Protein AF-A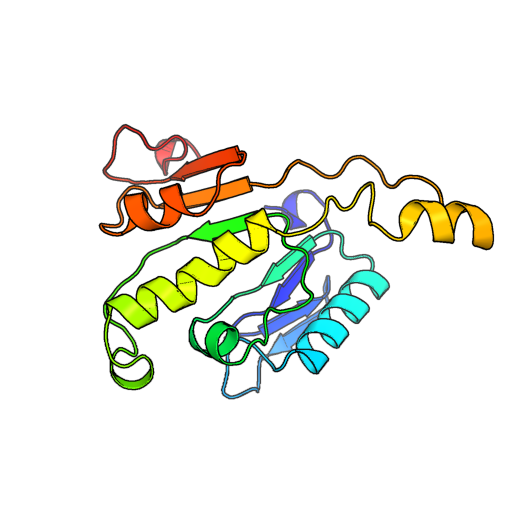0A2M8KC60-F1 (afdb_monomer_lite)

Structure (mmCIF, N/CA/C/O backbone):
data_AF-A0A2M8KC60-F1
#
_entry.id   AF-A0A2M8KC60-F1
#
loop_
_atom_site.group_PDB
_atom_site.id
_atom_site.type_symbol
_atom_site.label_atom_id
_atom_site.label_alt_id
_atom_site.label_comp_id
_atom_site.label_asym_id
_atom_site.label_entity_id
_atom_site.label_seq_id
_atom_site.pdbx_PDB_ins_code
_atom_site.Cartn_x
_atom_site.Cartn_y
_atom_site.Cartn_z
_atom_site.occupancy
_atom_site.B_iso_or_equiv
_atom_site.auth_seq_id
_atom_site.auth_comp_id
_atom_site.auth_asym_id
_atom_site.auth_atom_id
_atom_site.pdbx_PDB_model_num
ATOM 1 N N . MET A 1 1 ? -8.858 13.960 -0.698 1.00 80.56 1 MET A N 1
ATOM 2 C CA . MET A 1 1 ? -10.173 13.409 -1.094 1.00 80.56 1 MET A CA 1
ATOM 3 C C . MET A 1 1 ? -10.886 12.740 0.079 1.00 80.56 1 MET A C 1
ATOM 5 O O . MET A 1 1 ? -11.948 13.213 0.438 1.00 80.56 1 MET A O 1
ATOM 9 N N . LEU A 1 2 ? -10.298 11.732 0.743 1.00 87.81 2 LEU A N 1
ATOM 10 C CA . LEU A 1 2 ? -10.912 11.095 1.926 1.00 87.81 2 LEU A CA 1
ATOM 11 C C . LEU A 1 2 ? -11.252 12.092 3.050 1.00 87.81 2 LEU A C 1
ATOM 13 O O . LEU A 1 2 ? -12.387 12.124 3.509 1.00 87.81 2 LEU A O 1
ATOM 17 N N . GLU A 1 3 ? -10.296 12.941 3.436 1.00 88.44 3 GLU A N 1
ATOM 18 C CA . GLU A 1 3 ? -10.515 13.971 4.467 1.00 88.44 3 GLU A CA 1
ATOM 19 C C . GLU A 1 3 ? -11.540 15.024 4.021 1.00 88.44 3 GLU A C 1
ATOM 21 O O . GLU A 1 3 ? -12.425 15.377 4.791 1.00 88.44 3 GLU A O 1
ATOM 26 N N . LYS A 1 4 ? -11.498 15.438 2.743 1.00 88.19 4 LYS A N 1
ATOM 27 C CA . LYS A 1 4 ? -12.518 16.324 2.147 1.00 88.19 4 LYS A CA 1
ATOM 28 C C . LYS A 1 4 ? -13.931 15.717 2.214 1.00 88.19 4 LYS A C 1
ATOM 30 O O . LYS A 1 4 ? -14.893 16.455 2.352 1.00 88.19 4 LYS A O 1
ATOM 35 N N . ASN A 1 5 ? -14.047 14.387 2.200 1.00 88.44 5 ASN A N 1
ATOM 36 C CA . ASN A 1 5 ? -15.305 13.650 2.372 1.00 88.44 5 ASN A CA 1
ATOM 37 C C . ASN A 1 5 ? -15.616 13.336 3.854 1.00 88.44 5 ASN A C 1
ATOM 39 O O . ASN A 1 5 ? -16.293 12.346 4.159 1.00 88.44 5 ASN A O 1
ATOM 43 N N . GLY A 1 6 ? -15.061 14.116 4.788 1.00 89.69 6 GLY A N 1
ATOM 44 C CA . GLY A 1 6 ? -15.306 14.003 6.228 1.00 89.69 6 GLY A CA 1
ATOM 45 C C . GLY A 1 6 ? -14.738 12.739 6.879 1.00 89.69 6 GLY A C 1
ATOM 46 O O . GLY A 1 6 ? -15.138 12.382 7.987 1.00 89.69 6 GLY A O 1
ATOM 47 N N . GLN A 1 7 ? -13.843 12.008 6.206 1.00 92.44 7 GLN A N 1
ATOM 48 C CA . GLN A 1 7 ? -13.253 10.795 6.771 1.00 92.44 7 GLN A CA 1
ATOM 49 C C . GLN A 1 7 ? -11.999 11.122 7.572 1.00 92.44 7 GLN A C 1
ATOM 51 O O . GLN A 1 7 ? -11.110 11.823 7.099 1.00 92.44 7 GLN A O 1
ATOM 56 N N . LYS A 1 8 ? -11.875 10.518 8.755 1.00 94.00 8 LYS A N 1
ATOM 57 C CA . LYS A 1 8 ? -10.647 10.588 9.547 1.00 94.00 8 LYS A CA 1
ATOM 58 C C . LYS A 1 8 ? -9.629 9.574 9.028 1.00 94.00 8 LYS A C 1
ATOM 60 O O . LYS A 1 8 ? -9.935 8.379 8.933 1.00 94.00 8 LYS A O 1
ATOM 65 N N . VAL A 1 9 ? -8.434 10.048 8.688 1.00 96.25 9 VAL A N 1
ATOM 66 C CA . VAL A 1 9 ? -7.394 9.269 8.002 1.00 96.25 9 VAL A CA 1
ATOM 67 C C . VAL A 1 9 ? -6.103 9.280 8.812 1.00 96.25 9 VAL A C 1
ATOM 69 O O . VAL A 1 9 ? -5.746 10.278 9.435 1.00 96.25 9 VAL A O 1
ATOM 72 N N . ALA A 1 10 ? -5.390 8.160 8.790 1.00 98.06 10 ALA A N 1
ATOM 73 C CA . ALA A 1 10 ? -3.992 8.103 9.179 1.00 98.06 10 ALA A CA 1
ATOM 74 C C . ALA A 1 10 ? -3.110 7.979 7.933 1.00 98.06 10 ALA A C 1
ATOM 76 O O . ALA A 1 10 ? -3.476 7.296 6.976 1.00 98.06 10 ALA A O 1
ATOM 77 N N . SER A 1 11 ? -1.941 8.609 7.927 1.00 98.00 11 SER A N 1
ATOM 78 C CA . SER A 1 11 ? -0.967 8.428 6.853 1.00 98.00 11 SER A CA 1
ATOM 79 C C . SER A 1 11 ? 0.453 8.278 7.376 1.00 98.00 11 SER A C 1
ATOM 81 O O . SER A 1 11 ? 0.826 8.848 8.399 1.00 98.00 11 SER A O 1
ATOM 83 N N . LEU A 1 12 ? 1.238 7.460 6.683 1.00 97.62 12 LEU A N 1
ATOM 84 C CA . LEU A 1 12 ? 2.630 7.190 7.008 1.00 97.62 12 LEU A CA 1
ATOM 85 C C . LEU A 1 12 ? 3.463 7.285 5.737 1.00 97.62 12 LEU A C 1
ATOM 87 O O . LEU A 1 12 ? 3.207 6.558 4.778 1.00 97.62 12 LEU A O 1
ATOM 91 N N . SER A 1 13 ? 4.452 8.172 5.747 1.00 96.31 13 SER A N 1
ATOM 92 C CA . SER A 1 13 ? 5.295 8.483 4.590 1.00 96.31 13 SER A CA 1
ATOM 93 C C . SER A 1 13 ? 6.734 8.779 5.007 1.00 96.31 13 SER A C 1
ATOM 95 O O . SER A 1 13 ? 7.057 8.868 6.195 1.00 96.31 13 SER A O 1
ATOM 97 N N . SER A 1 14 ? 7.599 8.990 4.020 1.00 95.50 14 SER A N 1
ATOM 98 C CA . SER A 1 14 ? 8.960 9.506 4.217 1.00 95.50 14 SER A CA 1
ATOM 99 C C . SER A 1 14 ? 9.006 10.865 4.928 1.00 95.50 14 SER A C 1
ATOM 101 O O . SER A 1 14 ? 9.971 11.142 5.631 1.00 95.50 14 SER A O 1
ATOM 103 N N . ILE A 1 15 ? 7.960 11.688 4.802 1.00 95.94 15 ILE A N 1
ATOM 104 C CA . ILE A 1 15 ? 7.945 13.071 5.305 1.00 95.94 15 ILE A CA 1
ATOM 105 C C . ILE A 1 15 ? 7.344 13.160 6.711 1.00 95.94 15 ILE A C 1
ATOM 107 O O . ILE A 1 15 ? 7.849 13.892 7.564 1.00 95.94 15 ILE A O 1
ATOM 111 N N . ARG A 1 16 ? 6.253 12.432 6.968 1.00 96.25 16 ARG A N 1
ATOM 112 C CA . ARG A 1 16 ? 5.469 12.559 8.207 1.00 96.25 16 ARG A CA 1
ATOM 113 C C . ARG A 1 16 ? 4.660 11.320 8.550 1.00 96.25 16 ARG A C 1
ATOM 115 O O . ARG A 1 16 ? 4.316 10.524 7.666 1.00 96.25 16 ARG A O 1
ATOM 122 N N . PHE A 1 17 ? 4.294 11.234 9.826 1.00 97.69 17 PHE A N 1
ATOM 123 C CA . PHE A 1 17 ? 3.224 10.384 10.334 1.00 97.69 17 PHE A CA 1
ATOM 124 C C . PHE A 1 17 ? 2.046 11.272 10.742 1.00 97.69 17 PHE A C 1
ATOM 126 O O . PHE A 1 17 ? 2.224 12.256 11.452 1.00 97.69 17 PHE A O 1
ATOM 133 N N . LYS A 1 18 ? 0.842 10.934 10.285 1.00 97.81 18 LYS A N 1
ATOM 134 C CA . LYS A 1 18 ? -0.398 11.658 10.584 1.00 97.81 18 LYS A CA 1
ATOM 135 C C . LYS A 1 18 ? -1.443 10.689 11.121 1.00 97.81 18 LYS A C 1
ATOM 137 O O . LYS A 1 18 ? -1.617 9.604 10.568 1.00 97.81 18 LYS A O 1
ATOM 142 N N . ILE A 1 19 ? -2.146 11.076 12.181 1.00 98.00 19 ILE A N 1
ATOM 143 C CA . ILE A 1 19 ? -3.283 10.356 12.763 1.00 98.00 19 ILE A CA 1
ATOM 144 C C . ILE A 1 19 ? -4.404 11.367 13.033 1.00 98.00 19 ILE A C 1
ATOM 146 O O . ILE A 1 19 ? -4.383 12.083 14.038 1.00 98.00 19 ILE A O 1
ATOM 150 N N . GLY A 1 20 ? -5.405 11.416 12.148 1.00 94.94 20 GLY A N 1
ATOM 151 C CA . GLY A 1 20 ? -6.409 12.482 12.171 1.00 94.94 20 GLY A CA 1
ATOM 152 C C . GLY A 1 20 ? -5.732 13.846 12.039 1.00 94.94 20 GLY A C 1
ATOM 153 O O . GLY A 1 20 ? -4.852 14.006 11.206 1.00 94.94 20 GLY A O 1
ATOM 154 N N . GLU A 1 21 ? -6.070 14.792 12.910 1.00 93.81 21 GLU A N 1
ATOM 155 C CA . GLU A 1 21 ? -5.476 16.139 12.888 1.00 93.81 21 GLU A CA 1
ATOM 156 C C . GLU A 1 21 ? -4.041 16.205 13.432 1.00 93.81 21 GLU A C 1
ATOM 158 O O . GLU A 1 21 ? -3.355 17.205 13.247 1.00 93.81 21 GLU A O 1
ATOM 163 N N . LYS A 1 22 ? -3.562 15.160 14.118 1.00 96.12 22 LYS A N 1
ATOM 164 C CA . LYS A 1 22 ? -2.207 15.158 14.681 1.00 96.12 22 LYS A CA 1
ATOM 165 C C . LYS A 1 22 ? -1.212 14.715 13.622 1.00 96.12 22 LYS A C 1
ATOM 167 O O . LYS A 1 22 ? -1.326 13.599 13.115 1.00 96.12 22 LYS A O 1
ATOM 172 N N . GLU A 1 23 ? -0.210 15.538 13.350 1.00 96.38 23 GLU A N 1
ATOM 173 C CA . GLU A 1 23 ? 0.919 15.181 12.497 1.00 96.38 23 GLU A CA 1
ATOM 174 C C . GLU A 1 23 ? 2.259 15.394 13.201 1.00 96.38 23 GLU A C 1
ATOM 176 O O . GLU A 1 23 ? 2.434 16.309 14.001 1.00 96.38 23 GLU A O 1
ATOM 181 N N . GLU A 1 24 ? 3.209 14.516 12.898 1.00 96.50 24 GLU A N 1
ATOM 182 C CA . GLU A 1 24 ? 4.593 14.603 13.341 1.00 96.50 24 GLU A CA 1
ATOM 183 C C . GLU A 1 24 ? 5.524 14.372 12.151 1.00 96.50 24 GLU A C 1
ATOM 185 O O . GLU A 1 24 ? 5.281 13.508 11.299 1.00 96.50 24 GLU A O 1
ATOM 190 N N . LYS A 1 25 ? 6.615 15.140 12.082 1.00 96.75 25 LYS A N 1
ATOM 191 C CA . LYS A 1 25 ? 7.653 14.921 11.073 1.00 96.75 25 LYS A CA 1
ATOM 192 C C . LYS A 1 25 ? 8.245 13.527 11.256 1.00 96.75 25 LYS A C 1
ATOM 194 O O . LYS A 1 25 ? 8.557 13.109 12.373 1.00 96.75 25 LYS A O 1
ATOM 199 N N . ASN A 1 26 ? 8.443 12.812 10.153 1.00 95.75 26 ASN A N 1
ATOM 200 C CA . ASN A 1 26 ? 9.122 11.531 10.199 1.00 95.75 26 ASN A CA 1
ATOM 201 C C . ASN A 1 26 ? 10.620 11.778 10.422 1.00 95.75 26 ASN A C 1
ATOM 203 O O . ASN A 1 26 ? 11.373 12.058 9.495 1.00 95.75 26 ASN A O 1
ATOM 207 N N . MET A 1 27 ? 11.044 11.679 11.679 1.00 95.75 27 MET A N 1
ATOM 208 C CA . MET A 1 27 ? 12.452 11.797 12.070 1.00 95.75 27 MET A CA 1
ATOM 209 C C . MET A 1 27 ? 13.223 10.479 11.913 1.00 95.75 27 MET A C 1
ATOM 211 O O . MET A 1 27 ? 14.401 10.396 12.263 1.00 95.75 27 MET A O 1
ATOM 215 N N . LEU A 1 28 ? 12.577 9.421 11.412 1.00 90.94 28 LEU A N 1
ATOM 216 C CA . LEU A 1 28 ? 13.268 8.183 11.094 1.00 90.94 28 LEU A CA 1
ATOM 217 C C . LEU A 1 28 ? 14.049 8.360 9.796 1.00 90.94 28 LEU A C 1
ATOM 219 O O . LEU A 1 28 ? 13.545 8.894 8.815 1.00 90.94 28 LEU A O 1
ATOM 223 N N . LYS A 1 29 ? 15.249 7.784 9.740 1.00 91.31 29 LYS A N 1
ATOM 224 C CA . LYS A 1 29 ? 16.054 7.695 8.511 1.00 91.31 29 LYS A CA 1
ATOM 225 C C . LYS A 1 29 ? 15.506 6.647 7.519 1.00 91.31 29 LYS A C 1
ATOM 227 O O . LYS A 1 29 ? 16.270 5.964 6.848 1.00 91.31 29 LYS A O 1
ATOM 232 N N . MET A 1 30 ? 14.188 6.431 7.504 1.00 92.19 30 MET A N 1
ATOM 233 C CA . MET A 1 30 ? 13.496 5.473 6.641 1.00 92.19 30 MET A CA 1
ATOM 234 C C . MET A 1 30 ? 12.010 5.825 6.505 1.00 92.19 30 MET A C 1
ATOM 236 O O . MET A 1 30 ? 11.367 6.229 7.473 1.00 92.19 30 MET A O 1
ATOM 240 N N . THR A 1 31 ? 11.441 5.555 5.332 1.00 93.19 31 THR A N 1
ATOM 241 C CA . THR A 1 31 ? 10.003 5.700 5.061 1.00 93.19 31 THR A CA 1
ATOM 242 C C . THR A 1 31 ? 9.149 4.747 5.893 1.00 93.19 31 THR A C 1
ATOM 244 O O . THR A 1 31 ? 8.226 5.162 6.582 1.00 93.19 31 THR A O 1
ATOM 247 N N . MET A 1 32 ? 9.449 3.447 5.823 1.00 95.50 32 MET A N 1
ATOM 248 C CA . MET A 1 32 ? 8.597 2.400 6.383 1.00 95.50 32 MET A CA 1
ATOM 249 C C . MET A 1 32 ? 9.215 1.864 7.677 1.00 95.50 32 MET A C 1
ATOM 251 O O . MET A 1 32 ? 10.176 1.099 7.590 1.00 95.50 32 MET A O 1
ATOM 255 N N . PRO A 1 33 ? 8.714 2.206 8.875 1.00 95.00 33 PRO A N 1
ATOM 256 C CA . PRO A 1 33 ? 9.295 1.724 10.121 1.00 95.00 33 PRO A CA 1
ATOM 257 C C . PRO A 1 33 ? 9.119 0.209 10.294 1.00 95.00 33 PRO A C 1
ATOM 259 O O . PRO A 1 33 ? 8.327 -0.436 9.606 1.00 95.00 33 PRO A O 1
ATOM 262 N N . GLY A 1 34 ? 9.855 -0.374 11.243 1.00 95.69 34 GLY A N 1
ATOM 263 C CA . GLY A 1 34 ? 9.737 -1.795 11.581 1.00 95.69 34 GLY A CA 1
ATOM 264 C C . GLY A 1 34 ? 8.306 -2.208 11.956 1.00 95.69 34 GLY A C 1
ATOM 265 O O . GLY A 1 34 ? 7.542 -1.408 12.502 1.00 95.69 34 GLY A O 1
ATOM 266 N N . ARG A 1 35 ? 7.963 -3.484 11.715 1.00 94.00 35 ARG A N 1
ATOM 267 C CA . ARG A 1 35 ? 6.598 -4.036 11.869 1.00 94.00 35 ARG A CA 1
ATOM 268 C C . ARG A 1 35 ? 5.908 -3.670 13.187 1.00 94.00 35 ARG A C 1
ATOM 270 O O . ARG A 1 35 ? 4.738 -3.321 13.175 1.00 94.00 35 ARG A O 1
ATOM 277 N N . LEU A 1 36 ? 6.624 -3.683 14.314 1.00 95.12 36 LEU A N 1
ATOM 278 C CA . LEU A 1 36 ? 6.043 -3.353 15.623 1.00 95.12 36 LEU A CA 1
ATOM 279 C C . LEU A 1 36 ? 5.637 -1.880 15.727 1.00 95.12 36 LEU A C 1
ATOM 281 O O . LEU A 1 36 ? 4.558 -1.571 16.227 1.00 95.12 36 LEU A O 1
ATOM 285 N N . LYS A 1 37 ? 6.472 -0.965 15.220 1.00 95.50 37 LYS A N 1
ATOM 286 C CA . LYS A 1 37 ? 6.157 0.468 15.202 1.00 95.50 37 LYS A CA 1
ATOM 287 C C . LYS A 1 37 ? 5.011 0.758 14.234 1.00 95.50 37 LYS A C 1
ATOM 289 O O . LYS A 1 37 ? 4.124 1.531 14.578 1.00 95.50 37 LYS A O 1
ATOM 294 N N . LEU A 1 38 ? 4.984 0.083 13.086 1.00 96.50 38 LEU A N 1
ATOM 295 C CA . LEU A 1 38 ? 3.896 0.195 12.117 1.00 96.50 38 LEU A CA 1
ATOM 296 C C . LEU A 1 38 ? 2.557 -0.305 12.691 1.00 96.50 38 LEU A C 1
ATOM 298 O O . LEU A 1 38 ? 1.549 0.384 12.592 1.00 96.50 38 LEU A O 1
ATOM 302 N N . GLN A 1 39 ? 2.551 -1.447 13.384 1.00 96.44 39 GLN A N 1
ATOM 303 C CA . GLN A 1 39 ? 1.362 -1.960 14.077 1.00 96.44 39 GLN A CA 1
ATOM 304 C C . GLN A 1 39 ? 0.924 -1.052 15.234 1.00 96.44 39 GLN A C 1
ATOM 306 O O . GLN A 1 39 ? -0.268 -0.809 15.417 1.00 96.44 39 GLN A O 1
ATOM 311 N N . LYS A 1 40 ? 1.871 -0.485 15.996 1.00 96.75 40 LYS A N 1
ATOM 312 C CA . LYS A 1 40 ? 1.568 0.510 17.038 1.00 96.75 40 LYS A CA 1
ATOM 313 C C . LYS A 1 40 ? 0.918 1.763 16.442 1.00 96.75 40 LYS A C 1
ATOM 315 O O . LYS A 1 40 ? -0.073 2.232 16.996 1.00 96.75 40 LYS A O 1
ATOM 320 N N . PHE A 1 41 ? 1.434 2.254 15.316 1.00 97.44 41 PHE A N 1
ATOM 321 C CA . PHE A 1 41 ? 0.857 3.371 14.568 1.00 97.44 41 PHE A CA 1
ATOM 322 C C . PHE A 1 41 ? -0.579 3.062 14.119 1.00 97.44 41 PHE A C 1
ATOM 324 O O . PHE A 1 41 ? -1.492 3.828 14.416 1.00 97.44 41 PHE A O 1
ATOM 331 N N . LEU A 1 42 ? -0.819 1.896 13.508 1.00 96.88 42 LEU A N 1
ATOM 332 C CA . LEU A 1 42 ? -2.163 1.476 13.092 1.00 96.88 42 LEU A CA 1
ATOM 333 C C . LEU A 1 42 ? -3.123 1.330 14.284 1.00 96.88 42 LEU A C 1
ATOM 335 O O . LEU A 1 42 ? -4.265 1.780 14.220 1.00 96.88 42 LEU A O 1
ATOM 339 N N . LYS A 1 43 ? -2.659 0.785 15.414 1.00 96.06 43 LYS A N 1
ATOM 340 C CA . LYS A 1 43 ? -3.448 0.707 16.653 1.00 96.06 43 LYS A CA 1
ATOM 341 C C . LYS A 1 43 ? -3.821 2.093 17.182 1.00 96.06 43 LYS A C 1
ATOM 343 O O . LYS A 1 43 ? -4.942 2.289 17.646 1.00 96.06 43 LYS A O 1
ATOM 348 N N . GLN A 1 44 ? -2.901 3.055 17.131 1.00 97.12 44 GLN A N 1
ATOM 349 C CA . GLN A 1 44 ? -3.178 4.444 17.508 1.00 97.12 44 GLN A CA 1
ATOM 350 C C . GLN A 1 44 ? -4.169 5.101 16.542 1.00 97.12 44 GLN A C 1
ATOM 352 O O . GLN A 1 44 ? -5.070 5.799 16.999 1.00 97.12 44 GLN A O 1
ATOM 357 N N . ALA A 1 45 ? -4.067 4.820 15.240 1.00 97.00 45 ALA A N 1
ATOM 358 C CA . ALA A 1 45 ? -5.018 5.294 14.240 1.00 97.00 45 ALA A CA 1
ATOM 359 C C . ALA A 1 45 ? -6.444 4.807 14.526 1.00 97.00 45 ALA A C 1
ATOM 361 O O . ALA A 1 45 ? -7.372 5.616 14.554 1.00 97.00 45 ALA A O 1
ATOM 362 N N . VAL A 1 46 ? -6.604 3.514 14.832 1.00 94.56 46 VAL A N 1
ATOM 363 C CA . VAL A 1 46 ? -7.894 2.932 15.238 1.00 94.56 46 VAL A CA 1
ATOM 364 C C . VAL A 1 46 ? -8.421 3.600 16.508 1.00 94.56 46 VAL A C 1
ATOM 366 O O . VAL A 1 46 ? -9.566 4.041 16.531 1.00 94.56 46 VAL A O 1
ATOM 369 N N . LYS A 1 47 ? -7.585 3.750 17.547 1.00 94.19 47 LYS A N 1
ATOM 370 C CA . LYS A 1 47 ? -7.976 4.435 18.795 1.00 94.19 47 LYS A CA 1
ATOM 371 C C . LYS A 1 47 ? -8.401 5.886 18.573 1.00 94.19 47 LYS A C 1
ATOM 373 O O . LYS A 1 47 ? -9.271 6.381 19.276 1.00 94.19 47 LYS A O 1
ATOM 378 N N . ALA A 1 48 ? -7.797 6.561 17.602 1.00 94.75 48 ALA A N 1
ATOM 379 C CA . ALA A 1 48 ? -8.163 7.918 17.229 1.00 94.75 48 ALA A CA 1
ATOM 380 C C . ALA A 1 48 ? -9.430 7.984 16.356 1.00 94.75 48 ALA A C 1
ATOM 382 O O . ALA A 1 48 ? -9.832 9.085 15.985 1.00 94.75 48 ALA A O 1
ATOM 383 N N . GLY A 1 49 ? -10.051 6.855 16.005 1.00 91.62 49 GLY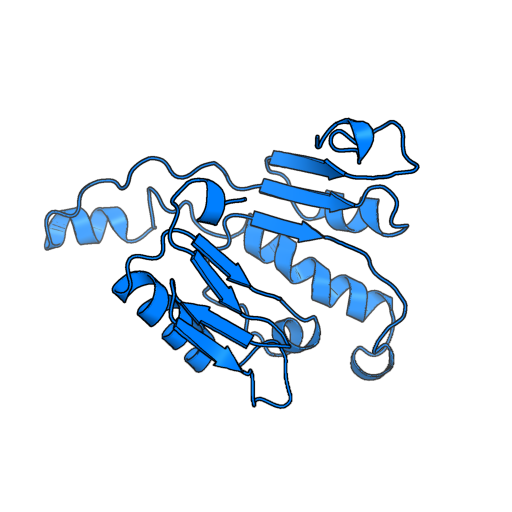 A N 1
ATOM 384 C CA . GLY A 1 49 ? -11.240 6.798 15.154 1.00 91.62 49 GLY A CA 1
ATOM 385 C C . GLY A 1 49 ? -10.949 6.967 13.660 1.00 91.62 49 GLY A C 1
ATOM 386 O O . GLY A 1 49 ? -11.853 7.315 12.901 1.00 91.62 49 GLY A O 1
ATOM 387 N N . CYS A 1 50 ? -9.703 6.762 13.218 1.00 93.88 50 CYS A N 1
ATOM 388 C CA . CYS A 1 50 ? -9.385 6.769 11.790 1.00 93.88 50 CYS A CA 1
ATOM 389 C C . CYS A 1 50 ? -10.032 5.559 11.109 1.00 93.88 50 CYS A C 1
ATOM 391 O O . CYS A 1 50 ? -9.869 4.427 11.564 1.00 93.88 50 CYS A O 1
ATOM 393 N N . LYS A 1 51 ? -10.726 5.797 9.995 1.00 90.25 51 LYS A N 1
ATOM 394 C CA . LYS A 1 51 ? -11.353 4.741 9.182 1.00 90.25 51 LYS A CA 1
ATOM 395 C C . LYS A 1 51 ? -10.439 4.227 8.073 1.00 90.25 51 LYS A C 1
ATOM 397 O O . LYS A 1 51 ? -10.619 3.109 7.606 1.00 90.25 51 LYS A O 1
ATOM 402 N N . TYR A 1 52 ? -9.464 5.038 7.669 1.00 94.31 52 TYR A N 1
ATOM 403 C CA . TYR A 1 52 ? -8.533 4.727 6.589 1.00 94.31 52 TYR A CA 1
ATOM 404 C C . TYR A 1 52 ? -7.095 4.952 7.042 1.00 94.31 52 TYR A C 1
ATOM 406 O O . TYR A 1 52 ? -6.820 5.876 7.811 1.00 94.31 52 TYR A O 1
ATOM 414 N N . ALA A 1 53 ? -6.183 4.133 6.525 1.00 96.69 53 ALA A N 1
ATOM 415 C CA . ALA A 1 53 ? -4.748 4.318 6.669 1.00 96.69 53 ALA A CA 1
ATOM 416 C C . ALA A 1 53 ? -4.083 4.269 5.288 1.00 96.69 53 ALA A C 1
ATOM 418 O O . ALA A 1 53 ? -4.270 3.304 4.549 1.00 96.69 53 ALA A O 1
ATOM 419 N N . VAL A 1 54 ? -3.305 5.297 4.950 1.00 97.38 54 VAL A N 1
ATOM 420 C CA . VAL A 1 54 ? -2.520 5.370 3.710 1.00 97.38 54 VAL A CA 1
ATOM 421 C C . VAL A 1 54 ? -1.049 5.201 4.063 1.00 97.38 54 VAL A C 1
ATOM 423 O O . VAL A 1 54 ? -0.481 6.017 4.785 1.00 97.38 54 VAL A O 1
ATOM 426 N N . LEU A 1 55 ? -0.436 4.121 3.589 1.00 97.88 55 LEU A N 1
ATOM 427 C CA . LEU A 1 55 ? 0.928 3.750 3.956 1.00 97.88 55 LEU A CA 1
ATOM 428 C C . LEU A 1 55 ? 1.825 3.755 2.719 1.00 97.88 55 LEU A C 1
ATOM 430 O O . LEU A 1 55 ? 1.527 3.079 1.737 1.00 97.88 55 LEU A O 1
ATOM 434 N N . GLU A 1 56 ? 2.950 4.459 2.791 1.00 97.19 56 GLU A N 1
ATOM 435 C CA . GLU A 1 56 ? 4.019 4.352 1.801 1.00 97.19 56 GLU A CA 1
ATOM 436 C C . GLU A 1 56 ? 4.828 3.068 2.063 1.00 97.19 56 GLU A C 1
ATOM 438 O O . GLU A 1 56 ? 5.491 2.916 3.095 1.00 97.19 56 GLU A O 1
ATOM 443 N N . ILE A 1 57 ? 4.742 2.105 1.141 1.00 96.69 57 ILE A N 1
ATOM 444 C CA . ILE A 1 57 ? 5.363 0.781 1.282 1.00 96.69 57 ILE A CA 1
ATOM 445 C C . ILE A 1 57 ? 6.613 0.689 0.406 1.00 96.69 57 ILE A C 1
ATOM 447 O O . ILE A 1 57 ? 6.534 0.676 -0.821 1.00 96.69 57 ILE A O 1
ATOM 451 N N . THR A 1 58 ? 7.781 0.563 1.037 1.00 95.00 58 THR A N 1
ATOM 452 C CA . THR A 1 58 ? 9.063 0.493 0.321 1.00 95.00 58 THR A CA 1
ATOM 453 C C . THR A 1 58 ? 9.489 -0.941 0.011 1.00 95.00 58 THR A C 1
ATOM 455 O O . THR A 1 58 ? 9.192 -1.876 0.760 1.00 95.00 58 THR A O 1
ATOM 458 N N . SER A 1 59 ? 10.253 -1.126 -1.071 1.00 94.31 59 SER A N 1
ATOM 459 C CA . SER A 1 59 ? 10.827 -2.429 -1.443 1.00 94.31 59 SER A CA 1
ATOM 460 C C . SER A 1 59 ? 11.738 -2.995 -0.348 1.00 94.31 59 SER A C 1
ATOM 462 O O . SER A 1 59 ? 11.679 -4.189 -0.051 1.00 94.31 59 SER A O 1
ATOM 464 N N . GLU A 1 60 ? 12.530 -2.140 0.301 1.00 94.31 60 GLU A N 1
ATOM 465 C CA . GLU A 1 60 ? 13.401 -2.521 1.415 1.00 94.31 60 GLU A CA 1
ATOM 466 C C . GLU A 1 60 ? 12.586 -2.899 2.662 1.00 94.31 60 GLU A C 1
ATOM 468 O O . GLU A 1 60 ? 12.850 -3.911 3.313 1.00 94.31 60 GLU A O 1
ATOM 473 N N . GLY A 1 61 ? 11.508 -2.163 2.956 1.00 95.31 61 GLY A N 1
ATOM 474 C CA . GLY A 1 61 ? 10.579 -2.528 4.023 1.00 95.31 61 GLY A CA 1
ATOM 475 C C . GLY A 1 61 ? 9.894 -3.872 3.764 1.00 95.31 61 GLY A C 1
ATOM 476 O O . GLY A 1 61 ? 9.727 -4.679 4.682 1.00 95.31 61 GLY A O 1
ATOM 477 N N . ILE A 1 62 ? 9.564 -4.171 2.506 1.00 95.75 62 ILE A N 1
ATOM 478 C CA . ILE A 1 62 ? 9.040 -5.477 2.107 1.00 95.75 62 ILE A CA 1
ATOM 479 C C . ILE A 1 62 ? 10.082 -6.586 2.283 1.00 95.75 62 ILE A C 1
ATOM 481 O O . ILE A 1 62 ? 9.751 -7.639 2.838 1.00 95.75 62 ILE A O 1
ATOM 485 N N . LYS A 1 63 ? 11.326 -6.365 1.838 1.00 93.94 63 LYS A N 1
ATOM 486 C CA . LYS A 1 63 ? 12.449 -7.308 1.988 1.00 93.94 63 LYS A CA 1
ATOM 487 C C . LYS A 1 63 ? 12.677 -7.674 3.454 1.00 93.94 63 LY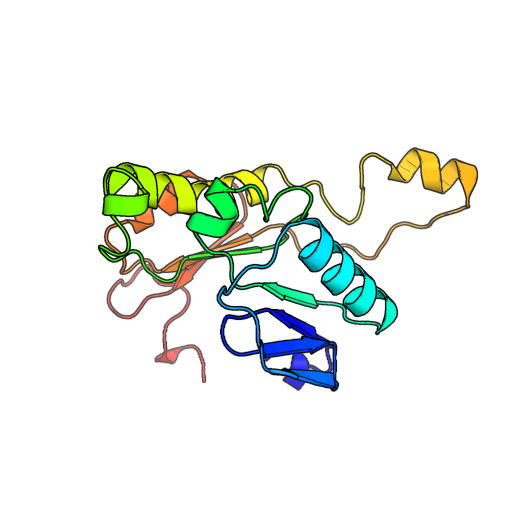S A C 1
ATOM 489 O O . LYS A 1 63 ? 12.909 -8.837 3.764 1.00 93.94 63 LYS A O 1
ATOM 494 N N . GLN A 1 64 ? 12.497 -6.705 4.347 1.00 94.75 64 GLN A N 1
ATOM 495 C CA . GLN A 1 64 ? 12.593 -6.872 5.798 1.00 94.75 64 GLN A CA 1
ATOM 496 C C . GLN A 1 64 ? 11.267 -7.265 6.471 1.00 94.75 64 GLN A C 1
ATOM 498 O O . GLN A 1 64 ? 11.136 -7.195 7.692 1.00 94.75 64 GLN A O 1
ATOM 503 N N . PHE A 1 65 ? 10.258 -7.660 5.690 1.00 95.38 65 PHE A N 1
ATOM 504 C CA . PHE A 1 65 ? 8.959 -8.125 6.179 1.00 95.38 65 PHE A CA 1
ATOM 505 C C . PHE A 1 65 ? 8.193 -7.124 7.062 1.00 95.38 65 PHE A C 1
ATOM 507 O O . PHE A 1 65 ? 7.315 -7.522 7.828 1.00 95.38 65 PHE A O 1
ATOM 514 N N . ARG A 1 66 ? 8.472 -5.820 6.939 1.00 96.88 66 ARG A N 1
ATOM 515 C CA . ARG A 1 66 ? 7.823 -4.764 7.737 1.00 96.88 66 ARG A CA 1
ATOM 516 C C . ARG A 1 66 ? 6.322 -4.649 7.445 1.00 96.88 66 ARG A C 1
ATOM 518 O O . ARG A 1 66 ? 5.565 -4.277 8.329 1.00 96.88 66 ARG A O 1
ATOM 525 N N . HIS A 1 67 ? 5.909 -5.019 6.230 1.00 95.31 67 HIS A N 1
ATOM 526 C CA . HIS A 1 67 ? 4.516 -5.053 5.760 1.00 95.31 67 HIS A CA 1
ATOM 527 C C . HIS A 1 67 ? 3.692 -6.248 6.269 1.00 95.31 67 HIS A C 1
ATOM 529 O O . HIS A 1 67 ? 2.479 -6.266 6.078 1.00 95.31 67 HIS A O 1
ATOM 535 N N . LYS A 1 68 ? 4.321 -7.280 6.853 1.00 93.12 68 LYS A N 1
ATOM 536 C CA . LYS A 1 68 ? 3.587 -8.475 7.293 1.00 93.12 68 LYS A CA 1
ATOM 537 C C . LYS A 1 68 ? 2.564 -8.120 8.376 1.00 93.12 68 LYS A C 1
ATOM 539 O O . LYS A 1 68 ? 2.799 -7.225 9.188 1.00 93.12 68 LYS A O 1
ATOM 544 N N . PHE A 1 69 ? 1.475 -8.890 8.408 1.00 91.00 69 PHE A N 1
ATOM 545 C CA . PHE A 1 69 ? 0.345 -8.728 9.335 1.00 91.00 69 PHE A CA 1
ATOM 546 C C . PHE A 1 69 ? -0.473 -7.447 9.120 1.00 91.00 69 PHE A C 1
ATOM 548 O O . PHE A 1 69 ? -1.186 -7.007 10.018 1.00 91.00 69 PHE A O 1
ATOM 555 N N . ILE A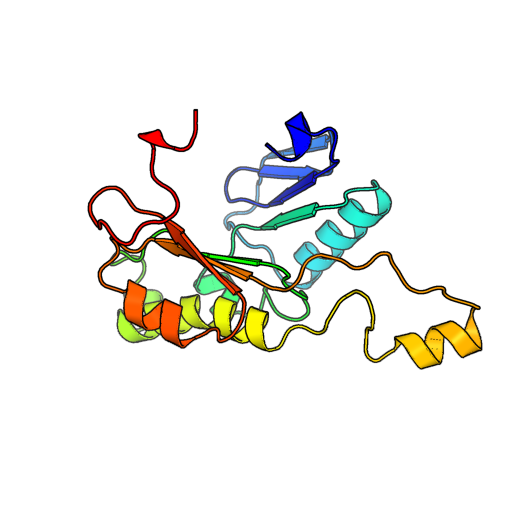 1 70 ? -0.357 -6.834 7.941 1.00 93.62 70 ILE A N 1
ATOM 556 C CA . ILE A 1 70 ? -1.269 -5.786 7.493 1.00 93.62 70 ILE A CA 1
ATOM 557 C C . ILE A 1 70 ? -2.207 -6.397 6.465 1.00 93.62 70 ILE A C 1
ATOM 559 O O . ILE A 1 70 ? -1.771 -6.840 5.401 1.00 93.62 70 ILE A O 1
ATOM 563 N N . ASP A 1 71 ? -3.493 -6.366 6.786 1.00 92.88 71 ASP A N 1
ATOM 564 C CA . ASP A 1 71 ? -4.554 -6.770 5.876 1.00 92.88 71 ASP A CA 1
ATOM 565 C C . ASP A 1 71 ? -4.896 -5.575 4.979 1.00 92.88 71 ASP A C 1
ATOM 567 O O . ASP A 1 71 ? -5.694 -4.696 5.331 1.00 92.88 71 ASP A O 1
ATOM 571 N N . PHE A 1 72 ? -4.208 -5.497 3.841 1.00 95.12 72 PHE A N 1
ATOM 572 C CA . PHE A 1 72 ? -4.423 -4.454 2.840 1.00 95.12 72 PHE A CA 1
ATOM 573 C C . PHE A 1 72 ? -5.790 -4.620 2.166 1.00 95.12 72 PHE A C 1
ATOM 575 O O . PHE A 1 72 ? -6.143 -5.729 1.765 1.00 95.12 72 PHE A O 1
ATOM 582 N N . ASP A 1 73 ? -6.515 -3.510 1.999 1.00 94.56 73 ASP A N 1
ATOM 583 C CA . ASP A 1 73 ? -7.728 -3.440 1.166 1.00 94.56 73 ASP A CA 1
ATOM 584 C C . ASP A 1 73 ? -7.419 -2.949 -0.251 1.00 94.56 73 ASP A C 1
ATOM 586 O O . ASP A 1 73 ? -8.144 -3.265 -1.191 1.00 94.56 73 ASP A O 1
ATOM 590 N N . ALA A 1 74 ? -6.342 -2.175 -0.405 1.00 95.94 74 ALA A N 1
ATOM 591 C CA . ALA A 1 74 ? -5.918 -1.648 -1.687 1.00 95.94 74 ALA A CA 1
ATOM 592 C C . ALA A 1 74 ? -4.395 -1.610 -1.827 1.00 95.94 74 ALA A C 1
ATOM 594 O O . ALA A 1 74 ? -3.676 -1.431 -0.840 1.00 95.94 74 ALA A O 1
ATOM 595 N N . ALA A 1 75 ? -3.918 -1.740 -3.063 1.00 97.81 75 ALA A N 1
ATOM 596 C CA . ALA A 1 75 ? -2.530 -1.490 -3.441 1.00 97.81 75 ALA A CA 1
ATOM 597 C C . ALA A 1 75 ? -2.487 -0.575 -4.667 1.00 97.81 75 ALA A C 1
ATOM 599 O O . ALA A 1 75 ? -3.234 -0.774 -5.623 1.00 97.81 75 ALA A O 1
ATOM 600 N N . VAL A 1 76 ? -1.605 0.422 -4.635 1.00 97.81 76 VAL A N 1
ATOM 601 C CA . VAL A 1 76 ? -1.431 1.382 -5.728 1.00 97.81 76 VAL A CA 1
ATOM 602 C C . VAL A 1 76 ? -0.025 1.229 -6.288 1.00 97.81 76 VAL A C 1
ATOM 604 O O . VAL A 1 76 ? 0.951 1.324 -5.542 1.00 97.81 76 VAL A O 1
ATOM 607 N N . PHE A 1 77 ? 0.079 0.972 -7.589 1.00 97.81 77 PHE A N 1
ATOM 608 C CA . PHE A 1 77 ? 1.340 0.965 -8.320 1.00 97.81 77 PHE A CA 1
ATOM 609 C C . PHE A 1 77 ? 1.477 2.262 -9.107 1.00 97.81 77 PHE A C 1
ATOM 611 O O . PHE A 1 77 ? 0.656 2.537 -9.980 1.00 97.81 77 PHE A O 1
ATOM 618 N N . THR A 1 78 ? 2.516 3.039 -8.793 1.00 95.38 78 THR A N 1
ATOM 619 C CA . THR A 1 78 ? 2.746 4.338 -9.425 1.00 95.38 78 THR A CA 1
ATOM 620 C C . THR A 1 78 ? 3.700 4.273 -10.604 1.00 95.38 78 THR A C 1
ATOM 622 O O . THR A 1 78 ? 3.359 4.703 -11.698 1.00 95.38 78 THR A O 1
ATOM 625 N N . ASN A 1 79 ? 4.911 3.776 -10.381 1.00 94.38 79 ASN A N 1
ATOM 626 C CA . ASN A 1 79 ? 5.911 3.518 -11.407 1.00 94.38 79 ASN A CA 1
ATOM 627 C C . ASN A 1 79 ? 7.021 2.616 -10.846 1.00 94.38 79 ASN A C 1
ATOM 629 O O . ASN A 1 79 ? 7.124 2.395 -9.628 1.00 94.38 79 ASN A O 1
ATOM 633 N N . LEU A 1 80 ? 7.855 2.087 -11.739 1.00 92.88 80 LEU A N 1
ATOM 634 C CA . LEU A 1 80 ? 9.063 1.358 -11.391 1.00 92.88 80 LEU A CA 1
ATOM 635 C C . LEU A 1 80 ? 10.243 1.751 -12.285 1.00 92.88 80 LEU A C 1
ATOM 637 O O . LEU A 1 80 ? 10.470 1.189 -13.355 1.00 92.88 80 LEU A O 1
ATOM 641 N N . THR A 1 81 ? 11.059 2.667 -11.779 1.00 87.25 81 THR A N 1
ATOM 642 C CA . THR A 1 81 ? 12.337 3.074 -12.373 1.00 87.25 81 THR A CA 1
ATOM 643 C C . THR A 1 81 ? 13.509 2.307 -11.758 1.00 87.25 81 THR A C 1
ATOM 645 O O . THR A 1 81 ? 13.385 1.623 -10.741 1.00 87.25 81 THR A O 1
ATOM 648 N N . ARG A 1 82 ? 14.677 2.373 -12.400 1.00 81.69 82 ARG A N 1
ATOM 649 C CA . ARG A 1 82 ? 15.917 1.741 -11.935 1.00 81.69 82 ARG A CA 1
ATOM 650 C C . ARG A 1 82 ? 16.478 2.470 -10.704 1.00 81.69 82 ARG A C 1
ATOM 652 O O . ARG A 1 82 ? 17.355 3.311 -10.825 1.00 81.69 82 ARG A O 1
ATOM 659 N N . GLU A 1 83 ? 15.988 2.113 -9.521 1.00 72.88 83 GLU A N 1
ATOM 660 C CA . GLU A 1 83 ? 16.426 2.673 -8.236 1.00 72.88 83 GLU A CA 1
ATOM 661 C C . GLU A 1 83 ? 16.825 1.553 -7.264 1.00 72.88 83 GLU A C 1
ATOM 663 O O . GLU A 1 83 ? 16.152 0.524 -7.181 1.00 72.88 83 GLU A O 1
ATOM 668 N N . HIS A 1 84 ? 17.917 1.749 -6.513 1.00 70.75 84 HIS A N 1
ATOM 669 C CA . HIS A 1 84 ? 18.409 0.810 -5.489 1.00 70.75 84 HIS A CA 1
ATOM 670 C C . HIS A 1 84 ? 18.679 -0.624 -5.996 1.00 70.75 84 HIS A C 1
ATOM 672 O O . HIS A 1 84 ? 18.437 -1.610 -5.291 1.00 70.75 84 HIS A O 1
ATOM 678 N N . ILE A 1 85 ? 19.183 -0.767 -7.224 1.00 78.50 85 ILE A N 1
ATOM 679 C CA . ILE A 1 85 ? 19.381 -2.069 -7.880 1.00 78.50 85 ILE A CA 1
ATOM 680 C C . ILE A 1 85 ? 20.386 -2.933 -7.115 1.00 78.50 85 ILE A C 1
ATOM 682 O O . ILE A 1 85 ? 20.180 -4.141 -6.973 1.00 78.50 85 ILE A O 1
ATOM 686 N N . GLU A 1 86 ? 21.444 -2.318 -6.594 1.00 76.94 86 GLU A N 1
ATOM 687 C CA . GLU A 1 86 ? 22.536 -2.966 -5.869 1.00 76.94 86 GLU A CA 1
ATOM 688 C C . GLU A 1 86 ? 22.002 -3.626 -4.594 1.00 76.94 86 GLU A C 1
ATOM 690 O O . GLU A 1 86 ? 22.245 -4.809 -4.342 1.00 76.94 86 GLU A O 1
ATOM 695 N N . ALA A 1 87 ? 21.160 -2.907 -3.842 1.00 78.81 87 ALA A N 1
ATOM 696 C CA . ALA A 1 87 ? 20.517 -3.411 -2.626 1.00 78.81 87 ALA A CA 1
ATOM 697 C C . ALA A 1 87 ? 19.602 -4.620 -2.894 1.00 78.81 87 ALA A C 1
ATOM 699 O O . ALA A 1 87 ? 19.370 -5.458 -2.009 1.00 78.81 87 ALA A O 1
ATOM 700 N N . HIS A 1 88 ? 19.090 -4.728 -4.120 1.00 86.31 88 HIS A N 1
ATOM 701 C CA . HIS A 1 88 ? 18.217 -5.806 -4.560 1.00 86.31 88 HIS A CA 1
ATOM 702 C C . HIS A 1 88 ? 18.929 -6.882 -5.391 1.00 86.31 88 HIS A C 1
ATOM 704 O O . HIS A 1 88 ? 18.302 -7.894 -5.691 1.00 86.31 88 HIS A O 1
ATOM 710 N N . LYS A 1 89 ? 20.226 -6.741 -5.698 1.00 90.00 89 LYS A N 1
ATOM 711 C CA . LYS A 1 89 ? 20.969 -7.654 -6.585 1.00 90.00 89 LYS A CA 1
ATOM 712 C C . LYS A 1 89 ? 20.296 -7.801 -7.957 1.00 90.00 89 LYS A C 1
ATOM 714 O O . LYS A 1 89 ? 20.127 -8.914 -8.453 1.00 90.00 89 LYS A O 1
ATOM 719 N N . GLY A 1 90 ? 19.830 -6.691 -8.529 1.00 92.19 90 GLY A N 1
ATOM 720 C CA . GLY A 1 90 ? 19.232 -6.656 -9.865 1.00 92.19 90 GLY A CA 1
ATOM 721 C C . GLY A 1 90 ? 17.801 -6.120 -9.910 1.00 92.19 90 GLY A C 1
ATOM 722 O O . GLY A 1 90 ? 17.019 -6.245 -8.964 1.00 92.19 90 GLY A O 1
ATOM 723 N N . PHE A 1 91 ? 17.447 -5.538 -11.060 1.00 93.19 91 PHE A N 1
ATOM 724 C CA . PHE A 1 91 ? 16.148 -4.898 -11.286 1.00 93.19 91 PHE A CA 1
ATOM 725 C C . PHE A 1 91 ? 14.985 -5.883 -11.139 1.00 93.19 91 PHE A C 1
ATOM 727 O O . PHE A 1 91 ? 13.963 -5.567 -10.539 1.00 93.19 91 PHE A O 1
ATOM 734 N N . GLU A 1 92 ? 15.171 -7.118 -11.601 1.00 93.69 92 GLU A N 1
ATOM 735 C CA . GLU A 1 92 ? 14.158 -8.163 -11.489 1.00 93.69 92 GLU A CA 1
ATOM 736 C C . GLU A 1 92 ? 13.815 -8.492 -10.027 1.00 93.69 92 GLU A C 1
ATOM 738 O O . GLU A 1 92 ? 12.652 -8.677 -9.671 1.00 93.69 92 GLU A O 1
ATOM 743 N N . ASN A 1 93 ? 14.816 -8.508 -9.147 1.00 93.56 93 ASN A N 1
ATOM 744 C CA . ASN A 1 93 ? 14.616 -8.730 -7.718 1.00 93.56 93 ASN A CA 1
ATOM 745 C C . ASN A 1 93 ? 13.956 -7.528 -7.035 1.00 93.56 93 ASN A C 1
ATOM 747 O O . ASN A 1 93 ? 13.140 -7.708 -6.128 1.00 93.56 93 ASN A O 1
ATOM 751 N N . TYR A 1 94 ? 14.272 -6.312 -7.477 1.00 94.00 94 TYR A N 1
ATOM 752 C CA . TYR A 1 94 ? 13.606 -5.091 -7.029 1.00 94.00 94 TYR A CA 1
ATOM 753 C C . TYR A 1 94 ? 12.119 -5.079 -7.423 1.00 94.00 94 TYR A C 1
ATOM 755 O O . TYR A 1 94 ? 11.247 -4.902 -6.566 1.00 94.00 94 TYR A O 1
ATOM 763 N N . ARG A 1 95 ? 11.819 -5.395 -8.687 1.00 95.81 95 ARG A N 1
ATOM 764 C CA . ARG A 1 95 ? 10.463 -5.570 -9.224 1.00 95.81 95 ARG A CA 1
ATOM 765 C C . ARG A 1 95 ? 9.688 -6.640 -8.453 1.00 95.81 95 ARG A C 1
ATOM 767 O O . ARG A 1 95 ? 8.598 -6.374 -7.945 1.00 95.81 95 ARG A O 1
ATOM 774 N N . LYS A 1 96 ? 10.300 -7.813 -8.242 1.00 96.00 96 LYS A N 1
ATOM 775 C CA . LYS A 1 96 ? 9.756 -8.893 -7.400 1.00 96.00 96 LYS A CA 1
ATOM 776 C C . LYS A 1 96 ? 9.510 -8.460 -5.961 1.00 96.00 96 LYS A C 1
ATOM 778 O O . LYS A 1 96 ? 8.522 -8.890 -5.365 1.00 96.00 96 LYS A O 1
ATOM 783 N N . ALA A 1 97 ? 10.382 -7.634 -5.382 1.00 95.00 97 ALA A N 1
ATOM 784 C CA . ALA A 1 97 ? 10.183 -7.113 -4.038 1.00 95.00 97 ALA A CA 1
ATOM 785 C C . ALA A 1 97 ? 8.917 -6.251 -3.977 1.00 95.00 97 ALA A C 1
ATOM 787 O O . ALA A 1 97 ? 8.058 -6.542 -3.152 1.00 95.00 97 ALA A O 1
ATOM 788 N N . LYS A 1 98 ? 8.730 -5.279 -4.879 1.00 95.69 98 LYS A N 1
ATOM 789 C CA . LYS A 1 98 ? 7.493 -4.475 -4.905 1.00 95.69 98 LYS A CA 1
ATOM 790 C C . LYS A 1 98 ? 6.249 -5.315 -5.199 1.00 95.69 98 LYS A C 1
ATOM 792 O O . LYS A 1 98 ? 5.219 -5.124 -4.557 1.00 95.69 98 LYS A O 1
ATOM 797 N N . GLY A 1 99 ? 6.363 -6.314 -6.076 1.00 97.12 99 GLY A N 1
ATOM 798 C CA . GLY A 1 99 ? 5.273 -7.238 -6.400 1.00 97.12 99 GLY A CA 1
ATOM 799 C C . GLY A 1 99 ? 4.724 -8.018 -5.197 1.00 97.12 99 GLY A C 1
ATOM 800 O O . GLY A 1 99 ? 3.555 -8.401 -5.179 1.00 97.12 99 GLY A O 1
ATOM 801 N N . LYS A 1 100 ? 5.517 -8.214 -4.133 1.00 97.19 100 LYS A N 1
ATOM 802 C CA . LYS A 1 100 ? 5.026 -8.865 -2.905 1.00 97.19 100 LYS A CA 1
ATOM 803 C C . LYS A 1 100 ? 3.892 -8.086 -2.229 1.00 97.19 100 LYS A C 1
ATOM 805 O O . LYS A 1 100 ? 3.083 -8.732 -1.577 1.00 97.19 100 LYS A O 1
ATOM 810 N N . LEU A 1 101 ? 3.780 -6.765 -2.413 1.00 97.56 101 LEU A N 1
ATOM 811 C CA . LEU A 1 101 ? 2.636 -5.993 -1.907 1.00 97.56 101 LEU A CA 1
ATOM 812 C C . LEU A 1 101 ? 1.314 -6.476 -2.524 1.00 97.56 101 LEU A C 1
ATOM 814 O O . LEU A 1 101 ? 0.351 -6.708 -1.801 1.00 97.56 101 LEU A O 1
ATOM 818 N N . PHE A 1 102 ? 1.289 -6.703 -3.838 1.00 97.62 102 PHE A N 1
ATOM 819 C CA . PHE A 1 102 ? 0.112 -7.199 -4.560 1.00 97.62 102 PHE A CA 1
ATOM 820 C C . PHE A 1 102 ? -0.220 -8.641 -4.171 1.00 97.62 102 PHE A C 1
ATOM 822 O O . PHE A 1 102 ? -1.371 -8.964 -3.894 1.00 97.62 102 PHE A O 1
ATOM 829 N N . LYS A 1 103 ? 0.803 -9.487 -3.997 1.00 96.31 103 LYS A N 1
ATOM 830 C CA . LYS A 1 103 ? 0.612 -10.840 -3.446 1.00 96.31 103 LYS A CA 1
ATOM 831 C C . LYS A 1 103 ? 0.081 -10.819 -2.008 1.00 96.31 103 LYS A C 1
ATOM 833 O O . LYS A 1 103 ? -0.659 -11.719 -1.621 1.00 96.31 103 LYS A O 1
ATOM 838 N N . SER A 1 104 ? 0.473 -9.832 -1.202 1.00 95.62 104 SER A N 1
ATOM 839 C CA . SER A 1 104 ? -0.087 -9.627 0.136 1.00 95.62 104 SER A CA 1
ATOM 840 C C . SER A 1 104 ? -1.544 -9.182 0.066 1.00 95.62 104 SER A C 1
ATOM 842 O O . SER A 1 104 ? -2.354 -9.753 0.783 1.00 95.62 104 SER A O 1
ATOM 844 N N . LEU A 1 105 ? -1.892 -8.250 -0.828 1.00 96.25 105 LEU A N 1
ATOM 845 C CA . LEU A 1 105 ? -3.274 -7.830 -1.076 1.00 96.25 105 LEU A CA 1
ATOM 846 C C . LEU A 1 105 ? -4.176 -9.019 -1.453 1.00 96.25 105 LEU A C 1
ATOM 848 O O . LEU A 1 105 ? -5.242 -9.189 -0.861 1.00 96.25 105 LEU A O 1
ATOM 852 N N . GLU A 1 106 ? -3.728 -9.865 -2.386 1.00 94.69 106 GLU A N 1
ATOM 853 C CA . GLU A 1 106 ? -4.437 -11.083 -2.809 1.00 94.69 106 GLU A CA 1
ATOM 854 C C . GLU A 1 106 ? -4.770 -11.975 -1.599 1.00 94.69 106 GLU A C 1
ATOM 856 O O . GLU A 1 106 ? -5.914 -12.392 -1.406 1.00 94.69 106 GLU A O 1
ATOM 861 N N . LYS A 1 107 ? -3.777 -12.188 -0.726 1.00 92.50 107 LYS A N 1
ATOM 862 C CA . LYS A 1 107 ? -3.860 -13.082 0.437 1.00 92.50 107 LYS A CA 1
ATOM 863 C C . LYS A 1 107 ? -4.522 -12.478 1.675 1.00 92.50 107 LYS A C 1
ATOM 865 O O . LYS A 1 107 ? -4.829 -13.234 2.595 1.00 92.50 107 LYS A O 1
ATOM 870 N N . SER A 1 108 ? -4.721 -11.161 1.741 1.00 90.12 108 SER A N 1
ATOM 871 C CA . SER A 1 108 ? -5.364 -10.518 2.893 1.00 90.12 108 SER A CA 1
ATOM 872 C C . SER A 1 108 ? -6.750 -11.146 3.152 1.00 90.12 108 SER A C 1
ATOM 874 O O . SER A 1 108 ? -7.471 -11.460 2.205 1.00 90.12 108 SER A O 1
ATOM 876 N N . PRO A 1 109 ? -7.192 -11.347 4.398 1.00 85.50 109 PRO A N 1
ATOM 877 C CA . PRO A 1 109 ? -8.562 -11.765 4.684 1.00 85.50 109 PRO A CA 1
ATOM 878 C C . PRO A 1 109 ? -9.567 -10.650 4.344 1.00 85.50 109 PRO A C 1
ATOM 880 O O . PRO A 1 109 ? -9.204 -9.486 4.167 1.00 85.50 109 PRO A O 1
ATOM 883 N N . LYS A 1 110 ? -10.856 -10.995 4.245 1.00 78.81 110 LYS A N 1
ATOM 884 C CA . LYS A 1 110 ? -11.927 -9.988 4.175 1.00 78.81 110 LYS A CA 1
ATOM 885 C C . LYS A 1 110 ? -12.202 -9.444 5.581 1.00 78.81 110 LYS A C 1
ATOM 887 O O . LYS A 1 110 ? -12.362 -10.218 6.523 1.00 78.81 110 LYS A O 1
ATOM 892 N N . LYS A 1 111 ? -12.269 -8.117 5.726 1.00 74.81 111 LYS A N 1
ATOM 893 C CA . LYS A 1 111 ? -12.403 -7.446 7.036 1.00 74.81 111 LYS A CA 1
ATOM 894 C C . LYS A 1 111 ? -13.777 -7.599 7.687 1.00 74.81 111 LYS A C 1
ATOM 896 O O . LYS A 1 111 ? -13.891 -7.481 8.900 1.00 74.81 111 LYS A O 1
ATOM 901 N N . ASP A 1 112 ? -14.811 -7.882 6.904 1.00 68.06 112 ASP A N 1
ATOM 902 C CA . ASP A 1 112 ? -16.175 -8.137 7.379 1.00 68.06 112 ASP A CA 1
ATOM 903 C C . ASP A 1 112 ? -16.383 -9.579 7.875 1.00 68.06 112 ASP A C 1
ATOM 905 O O . ASP A 1 112 ? -17.459 -9.923 8.368 1.00 68.06 112 ASP A O 1
ATOM 909 N N . SER A 1 113 ? -15.375 -10.444 7.745 1.00 64.62 113 SER A N 1
ATOM 910 C CA . SER A 1 113 ? -15.396 -11.830 8.220 1.00 64.62 113 SER A CA 1
ATOM 911 C C . SER A 1 113 ? -13.970 -12.339 8.475 1.00 64.62 113 SER A C 1
ATOM 913 O O . SER A 1 113 ? -13.505 -13.229 7.757 1.00 64.62 113 SER A O 1
ATOM 915 N N . PRO A 1 114 ? -13.242 -11.789 9.471 1.00 66.81 114 PRO A N 1
ATOM 916 C CA . PRO A 1 114 ? -11.938 -12.329 9.835 1.00 66.81 114 PRO A CA 1
ATOM 917 C C . PRO A 1 114 ? -12.074 -13.799 10.273 1.00 66.81 114 PRO A C 1
ATOM 919 O O . PRO A 1 114 ? -13.125 -14.184 10.788 1.00 66.81 114 PRO A O 1
ATOM 922 N N . PRO A 1 115 ? -11.029 -14.635 10.137 1.00 68.69 115 PRO A N 1
ATOM 923 C CA . PRO A 1 115 ? -11.080 -16.040 10.561 1.00 68.69 115 PRO A CA 1
ATOM 924 C C . PRO A 1 115 ? -11.506 -16.229 12.027 1.00 68.69 115 PRO A C 1
ATOM 926 O O . PRO A 1 115 ? -12.139 -17.220 12.377 1.00 68.69 115 PRO A O 1
ATOM 929 N N . THR A 1 116 ? -11.214 -15.242 12.879 1.00 73.69 116 THR A N 1
ATOM 930 C CA . THR A 1 116 ? -11.591 -15.203 14.299 1.00 73.69 116 THR A CA 1
ATOM 931 C C . THR A 1 116 ? -13.020 -14.724 14.553 1.00 73.69 116 THR A C 1
ATOM 933 O O . THR A 1 116 ? -13.467 -14.765 15.695 1.00 73.69 116 THR A O 1
ATOM 936 N N . PHE A 1 117 ? -13.758 -14.286 13.526 1.00 75.12 117 PHE A N 1
ATOM 937 C CA . PHE A 1 117 ? -15.083 -13.680 13.682 1.00 75.12 117 PHE A CA 1
ATOM 938 C C . PHE A 1 117 ? -16.048 -14.598 14.429 1.00 75.12 117 PHE A C 1
ATOM 940 O O . PHE A 1 117 ? -16.673 -14.164 15.388 1.00 75.12 117 PHE A O 1
ATOM 947 N N . LYS A 1 118 ? -16.114 -15.880 14.044 1.00 77.50 118 LYS A N 1
ATOM 948 C CA . LYS A 1 118 ? -16.979 -16.865 14.713 1.00 77.50 118 LYS A CA 1
ATOM 949 C C . LYS A 1 118 ? -16.617 -17.036 16.192 1.00 77.50 118 LYS A C 1
ATOM 951 O O . LYS A 1 118 ? -17.503 -17.092 17.036 1.00 77.50 118 LYS A O 1
ATOM 956 N N . LEU A 1 119 ? -15.319 -17.068 16.502 1.00 80.56 119 LEU A N 1
ATOM 957 C CA . LEU A 1 119 ? -14.827 -17.198 17.873 1.00 80.56 119 LEU A CA 1
ATOM 958 C C . LEU A 1 119 ? -15.193 -15.967 18.716 1.00 80.56 119 LEU A C 1
ATOM 960 O O . LEU A 1 119 ? -15.709 -16.103 19.818 1.00 80.56 119 LEU A O 1
ATOM 964 N N . TRP A 1 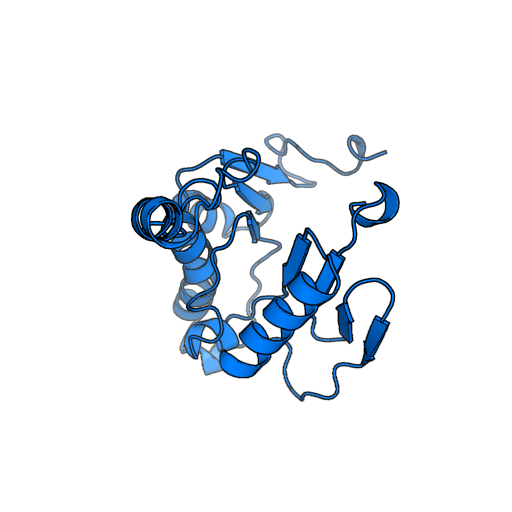120 ? -14.973 -14.759 18.200 1.00 78.81 120 TRP A N 1
ATOM 965 C CA . TRP A 1 120 ? -15.274 -13.519 18.925 1.00 78.81 120 TRP A CA 1
ATOM 966 C C . TRP A 1 120 ? -16.767 -13.228 19.035 1.00 78.81 120 TRP A C 1
ATOM 968 O O . TRP A 1 120 ? -17.207 -12.683 20.044 1.00 78.81 120 TRP A O 1
ATOM 978 N N . GLN A 1 121 ? -17.551 -13.616 18.031 1.00 80.38 121 GLN A N 1
ATOM 979 C CA . GLN A 1 121 ? -19.005 -13.569 18.105 1.00 80.38 121 GLN A CA 1
ATOM 980 C C . GLN A 1 121 ? -19.512 -14.452 19.252 1.00 80.38 121 GLN A C 1
ATOM 982 O O . GLN A 1 121 ? -20.338 -14.000 20.037 1.00 80.38 121 GLN A O 1
ATOM 987 N N . SER A 1 122 ? -18.969 -15.668 19.388 1.00 83.12 122 SER A N 1
ATOM 988 C CA . SER A 1 122 ? -19.336 -16.595 20.463 1.00 83.12 122 SER A CA 1
ATOM 989 C C . SER A 1 122 ? -18.860 -16.145 21.843 1.00 83.12 122 SER A C 1
ATOM 991 O O . SER A 1 122 ? -19.584 -16.337 22.811 1.00 83.12 122 SER A O 1
ATOM 993 N N . LEU A 1 123 ? -17.645 -15.601 21.955 1.00 80.75 123 LEU A N 1
ATOM 994 C CA . LEU A 1 123 ? -17.081 -15.228 23.252 1.00 80.75 123 LEU A CA 1
ATOM 995 C C . LEU A 1 123 ? -17.627 -13.887 23.748 1.00 80.75 123 LEU A C 1
ATOM 997 O O . LEU A 1 123 ? -17.962 -13.768 24.922 1.00 80.75 123 LEU A O 1
ATOM 1001 N N . TRP A 1 124 ? -17.689 -12.872 22.881 1.00 76.12 124 TRP A N 1
ATOM 1002 C CA . TRP A 1 124 ? -17.888 -11.469 23.276 1.00 76.12 124 TRP A CA 1
ATOM 1003 C C . TRP A 1 124 ? -19.037 -10.778 22.522 1.00 76.12 124 TRP A C 1
ATOM 1005 O O . TRP A 1 124 ? -19.112 -9.551 22.514 1.00 76.12 124 TRP A O 1
ATOM 1015 N N . GLY A 1 125 ? -19.914 -11.530 21.845 1.00 76.44 125 GLY A N 1
ATOM 1016 C CA . GLY A 1 125 ? -21.094 -10.971 21.170 1.00 76.44 125 GLY A CA 1
ATOM 1017 C C . GLY A 1 125 ? -20.771 -10.006 20.023 1.00 76.44 125 GLY A C 1
ATOM 1018 O O . GLY A 1 125 ? -21.577 -9.136 19.697 1.00 76.44 125 GLY A O 1
ATOM 1019 N N . VAL A 1 126 ? -19.585 -10.121 19.414 1.00 71.88 126 VAL A N 1
ATOM 1020 C CA . VAL A 1 126 ? -19.140 -9.219 18.341 1.00 71.88 126 VAL A CA 1
ATOM 1021 C C . VAL A 1 126 ? -20.063 -9.322 17.120 1.00 71.88 126 VAL A C 1
ATOM 1023 O O . VAL A 1 126 ? -20.319 -10.410 16.602 1.00 71.88 126 VAL A O 1
ATOM 1026 N N . THR A 1 127 ? -20.537 -8.177 16.624 1.00 70.69 127 THR A N 1
ATOM 1027 C CA . THR A 1 127 ? -21.404 -8.082 15.441 1.00 70.69 127 THR A CA 1
ATOM 1028 C C . THR A 1 127 ? -20.600 -7.922 14.149 1.00 70.69 127 THR A C 1
ATOM 1030 O O . THR A 1 127 ? -19.448 -7.476 14.151 1.00 70.69 127 THR A O 1
ATOM 1033 N N . LYS A 1 128 ? -21.200 -8.299 13.008 1.00 65.31 128 LYS A N 1
ATOM 1034 C CA . LYS A 1 128 ? -20.581 -8.075 11.693 1.00 65.31 128 LYS A CA 1
ATOM 1035 C C . LYS A 1 128 ? -20.317 -6.586 11.501 1.00 65.31 128 LYS A C 1
ATOM 1037 O O . LYS A 1 128 ? -21.220 -5.761 11.623 1.00 65.31 128 LYS A O 1
ATOM 1042 N N . SER A 1 129 ? -19.084 -6.257 11.129 1.00 64.31 129 SER A N 1
ATOM 1043 C CA . SER A 1 129 ? -18.772 -4.919 10.634 1.00 64.31 129 SER A CA 1
ATOM 1044 C C . SER A 1 129 ? -19.544 -4.647 9.341 1.00 64.31 129 SER A C 1
ATOM 1046 O O . SER A 1 129 ? -19.831 -5.573 8.576 1.00 64.31 129 SER A O 1
ATOM 1048 N N . LYS A 1 130 ? -19.868 -3.372 9.073 1.00 62.19 130 LYS A N 1
ATOM 1049 C CA . LYS A 1 130 ? -20.386 -2.955 7.759 1.00 62.19 130 LYS A CA 1
ATOM 1050 C C . LYS A 1 130 ? -19.479 -3.519 6.665 1.00 62.19 130 LYS A C 1
ATOM 1052 O O . LYS A 1 130 ? -18.258 -3.489 6.814 1.00 62.19 130 LYS A O 1
ATOM 1057 N N . LYS A 1 131 ? -20.083 -3.992 5.570 1.00 58.75 131 LYS A N 1
ATOM 1058 C CA . LYS A 1 131 ? -19.365 -4.465 4.383 1.00 58.75 131 LYS A CA 1
ATOM 1059 C C . LYS A 1 131 ? -18.368 -3.388 3.957 1.00 58.75 131 LYS A C 1
ATOM 1061 O O . LYS A 1 131 ? -18.759 -2.318 3.494 1.00 58.75 131 LYS A O 1
ATOM 1066 N N . VAL A 1 132 ? -17.088 -3.658 4.174 1.00 62.19 132 VAL A N 1
ATOM 1067 C CA . VAL A 1 132 ? -16.008 -2.838 3.632 1.00 62.19 132 VAL A CA 1
ATOM 1068 C C . VAL A 1 132 ? -15.918 -3.186 2.146 1.00 62.19 132 VAL A C 1
ATOM 1070 O O . VAL A 1 132 ? -16.199 -4.325 1.763 1.00 62.19 132 VAL A O 1
ATOM 1073 N N . GLY A 1 133 ? -15.619 -2.203 1.294 1.00 66.06 133 GLY A N 1
ATOM 1074 C CA . GLY A 1 133 ? -15.471 -2.432 -0.144 1.00 66.06 133 GLY A CA 1
ATOM 1075 C C . GLY A 1 133 ? -14.554 -3.625 -0.441 1.00 66.06 133 GLY A C 1
ATOM 1076 O O . GLY A 1 133 ? -13.670 -3.958 0.348 1.00 66.06 133 GLY A O 1
ATOM 1077 N N . GLY A 1 134 ? -14.791 -4.302 -1.567 1.00 82.38 134 GLY A N 1
ATOM 1078 C CA . GLY A 1 134 ? -13.923 -5.396 -2.003 1.00 82.38 134 GLY A CA 1
ATOM 1079 C C . GLY A 1 134 ? -12.484 -4.920 -2.210 1.00 82.38 134 GLY A C 1
ATOM 1080 O O . GLY A 1 134 ? -12.252 -3.734 -2.437 1.00 82.38 134 GLY A O 1
ATOM 1081 N N . LYS A 1 135 ? -11.523 -5.846 -2.150 1.00 91.44 135 LYS A N 1
ATOM 1082 C CA . LYS A 1 135 ? -10.117 -5.510 -2.385 1.00 91.44 135 LYS A CA 1
ATOM 1083 C C . LYS A 1 135 ? -9.897 -5.060 -3.819 1.00 91.44 135 LYS A C 1
ATOM 1085 O O . LYS A 1 135 ? -10.483 -5.654 -4.730 1.00 91.44 135 LYS A O 1
ATOM 1090 N N . PHE A 1 136 ? -9.030 -4.074 -4.014 1.00 95.62 136 PHE A N 1
ATOM 1091 C CA . PHE A 1 136 ? -8.728 -3.587 -5.353 1.00 95.62 136 PHE A CA 1
ATOM 1092 C C . PHE A 1 136 ? -7.282 -3.131 -5.541 1.00 95.62 136 PHE A C 1
ATOM 1094 O O . PHE A 1 136 ? -6.609 -2.732 -4.595 1.00 95.62 136 PHE A O 1
ATOM 1101 N N . ALA A 1 137 ? -6.811 -3.155 -6.782 1.00 97.62 137 ALA A N 1
ATOM 1102 C CA . ALA A 1 137 ? -5.544 -2.548 -7.164 1.00 97.62 137 ALA A CA 1
ATOM 1103 C C . ALA A 1 137 ? -5.773 -1.349 -8.087 1.00 97.62 137 ALA A C 1
ATOM 1105 O O . ALA A 1 137 ? -6.708 -1.342 -8.886 1.00 97.62 137 ALA A O 1
ATOM 1106 N N . VAL A 1 138 ? -4.910 -0.342 -7.973 1.00 97.50 138 VAL A N 1
ATOM 1107 C CA . VAL A 1 138 ? -4.850 0.796 -8.896 1.00 97.50 138 VAL A CA 1
ATOM 1108 C C . VAL A 1 138 ? -3.477 0.784 -9.546 1.00 97.50 138 VAL A C 1
ATOM 1110 O O . VAL A 1 138 ? -2.471 0.822 -8.836 1.00 97.50 138 VAL A O 1
ATOM 1113 N N . LEU A 1 139 ? -3.420 0.689 -10.869 1.00 97.88 139 LEU A N 1
ATOM 1114 C CA . LEU A 1 139 ? -2.170 0.482 -11.596 1.00 97.88 139 LEU A CA 1
ATOM 1115 C C . LEU A 1 139 ? -1.955 1.585 -12.628 1.00 97.88 139 LEU A C 1
ATOM 1117 O O . LEU A 1 139 ? -2.868 1.913 -13.385 1.00 97.88 139 LEU A O 1
ATOM 1121 N N . ASN A 1 140 ? -0.735 2.118 -12.671 1.00 97.31 140 ASN A N 1
ATOM 1122 C CA . ASN A 1 140 ? -0.297 2.956 -13.775 1.00 97.31 140 ASN A CA 1
ATOM 1123 C C . ASN A 1 140 ? -0.080 2.098 -15.027 1.00 97.31 140 ASN A C 1
ATOM 1125 O O . ASN A 1 140 ? 0.842 1.280 -15.049 1.00 97.31 140 ASN A O 1
ATOM 1129 N N . ILE A 1 141 ? -0.906 2.294 -16.053 1.00 96.56 141 ILE A N 1
ATOM 1130 C CA . ILE A 1 141 ? -0.833 1.535 -17.309 1.00 96.56 141 ILE A CA 1
ATOM 1131 C C . ILE A 1 141 ? 0.219 2.081 -18.289 1.00 96.56 141 ILE A C 1
ATOM 11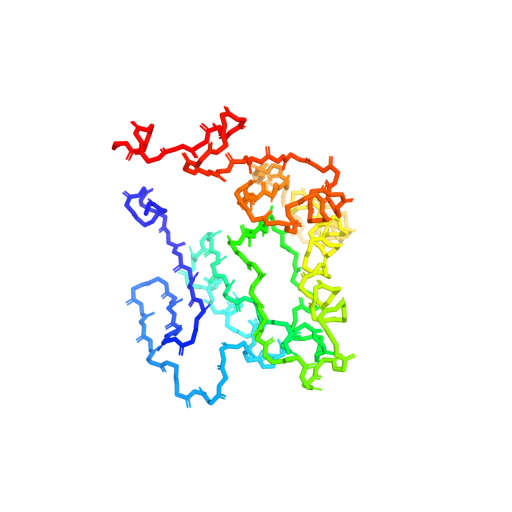33 O O . ILE A 1 141 ? 0.558 1.420 -19.268 1.00 96.56 141 ILE A O 1
ATOM 1137 N N . ASP A 1 142 ? 0.770 3.265 -18.019 1.00 95.31 142 ASP A N 1
ATOM 1138 C CA . ASP A 1 142 ? 1.855 3.835 -18.822 1.00 95.31 142 ASP A CA 1
ATOM 1139 C C . ASP A 1 142 ? 3.237 3.289 -18.417 1.00 95.31 142 ASP A C 1
ATOM 1141 O O . ASP A 1 142 ? 4.224 3.526 -19.116 1.00 95.31 142 ASP A O 1
ATOM 1145 N N . ASP A 1 143 ? 3.345 2.590 -17.281 1.00 96.25 143 ASP A N 1
ATOM 1146 C CA . ASP A 1 143 ? 4.618 2.028 -16.831 1.00 96.25 143 ASP A CA 1
ATOM 1147 C C . ASP A 1 143 ? 4.960 0.741 -17.609 1.00 96.25 143 ASP A C 1
ATOM 1149 O O . ASP A 1 143 ? 4.122 -0.161 -17.689 1.00 96.25 143 ASP A O 1
ATOM 1153 N N . PRO A 1 144 ? 6.201 0.570 -18.109 1.00 95.50 144 PRO A N 1
ATOM 1154 C CA . PRO A 1 144 ? 6.613 -0.642 -18.826 1.00 95.50 144 PRO A CA 1
ATOM 1155 C C . PRO A 1 144 ? 6.469 -1.949 -18.027 1.00 95.50 144 PRO A C 1
ATOM 1157 O O . PRO A 1 144 ? 6.483 -3.035 -18.601 1.00 95.50 144 PRO A O 1
ATOM 1160 N N . ASN A 1 145 ? 6.354 -1.872 -16.699 1.00 96.69 145 ASN A N 1
ATOM 1161 C CA . ASN A 1 145 ? 6.165 -3.017 -15.814 1.00 96.69 145 ASN A CA 1
ATOM 1162 C C . ASN A 1 145 ? 4.689 -3.267 -15.471 1.00 96.69 145 ASN A C 1
ATOM 1164 O O . ASN A 1 145 ? 4.420 -4.138 -14.643 1.00 96.69 145 ASN A O 1
ATOM 1168 N N . PHE A 1 146 ? 3.742 -2.532 -16.065 1.00 96.62 146 PHE A N 1
ATOM 1169 C CA . PHE A 1 146 ? 2.306 -2.661 -15.806 1.00 96.62 146 PHE A CA 1
ATOM 1170 C C . PHE A 1 146 ? 1.832 -4.119 -15.845 1.00 96.62 146 PHE A C 1
ATOM 1172 O O . PHE A 1 146 ? 1.318 -4.613 -14.843 1.00 96.62 146 PHE A O 1
ATOM 1179 N N . GLU A 1 147 ? 2.098 -4.827 -16.949 1.00 97.25 147 GLU A N 1
ATOM 1180 C CA . GLU A 1 147 ? 1.659 -6.216 -17.175 1.00 97.25 147 GLU A CA 1
ATOM 1181 C C . GLU A 1 147 ? 2.107 -7.159 -16.053 1.00 97.25 147 GLU A C 1
ATOM 1183 O O . GLU A 1 147 ? 1.392 -8.067 -15.627 1.00 97.25 147 GLU A O 1
ATOM 1188 N N . TYR A 1 148 ? 3.294 -6.909 -15.497 1.00 97.94 148 TYR A N 1
ATOM 1189 C CA . TYR A 1 148 ? 3.757 -7.675 -14.356 1.00 97.94 148 TYR A CA 1
ATOM 1190 C C . TYR A 1 148 ? 2.880 -7.463 -13.134 1.00 97.94 148 TYR A C 1
ATOM 1192 O O . TYR A 1 148 ? 2.447 -8.441 -12.538 1.00 97.94 148 TYR A O 1
ATOM 1200 N N . PHE A 1 149 ? 2.635 -6.216 -12.736 1.00 97.81 149 PHE A N 1
ATOM 1201 C CA . PHE A 1 149 ? 1.834 -5.934 -11.548 1.00 97.81 149 PHE A CA 1
ATOM 1202 C C . PHE A 1 149 ? 0.365 -6.318 -11.742 1.00 97.81 149 PHE A C 1
ATOM 1204 O O . PHE A 1 149 ? -0.248 -6.812 -10.794 1.00 97.81 149 PHE A O 1
ATOM 1211 N N . ASP A 1 150 ? -0.163 -6.179 -12.959 1.00 97.25 150 ASP A N 1
ATOM 1212 C CA . ASP A 1 150 ? -1.513 -6.610 -13.324 1.00 97.25 150 ASP A CA 1
ATOM 1213 C C . ASP A 1 150 ? -1.724 -8.115 -13.106 1.00 97.25 150 ASP A C 1
ATOM 1215 O O . ASP A 1 150 ? -2.750 -8.529 -12.556 1.00 97.25 150 ASP A O 1
ATOM 1219 N N . SER A 1 151 ? -0.709 -8.924 -13.429 1.00 97.69 151 SER A N 1
ATOM 1220 C CA . SER A 1 151 ? -0.737 -10.381 -13.241 1.00 97.69 151 SER A CA 1
ATOM 1221 C C . SER A 1 151 ? -0.700 -10.841 -11.775 1.00 97.69 151 SER A C 1
ATOM 1223 O O . SER A 1 151 ? -0.960 -12.008 -11.484 1.00 97.69 151 SER A O 1
ATOM 1225 N N . LEU A 1 152 ? -0.353 -9.960 -10.826 1.00 97.50 152 LEU A N 1
ATOM 1226 C CA . LEU A 1 152 ? -0.133 -10.336 -9.422 1.00 97.50 152 LEU A CA 1
ATOM 1227 C C . LEU A 1 152 ? -1.383 -10.274 -8.542 1.00 97.50 152 LEU A C 1
ATOM 1229 O O . LEU A 1 152 ? -1.310 -10.689 -7.381 1.00 97.50 152 LEU A O 1
ATOM 1233 N N . PHE A 1 153 ? -2.487 -9.737 -9.058 1.00 97.00 153 PHE A N 1
ATOM 1234 C CA . PHE A 1 153 ? -3.735 -9.571 -8.323 1.00 97.00 153 PHE A CA 1
ATOM 1235 C C . PHE A 1 153 ? -4.929 -9.898 -9.222 1.00 97.00 153 PHE A C 1
ATOM 1237 O O . PHE A 1 153 ? -5.077 -9.332 -10.306 1.00 97.00 153 PHE A O 1
ATOM 1244 N N . SER A 1 154 ? -5.784 -10.811 -8.761 1.00 95.00 154 SER A N 1
ATOM 1245 C CA . SER A 1 154 ? -6.910 -11.332 -9.549 1.00 95.00 154 SER A CA 1
ATOM 1246 C C . SER A 1 154 ? -8.221 -10.573 -9.316 1.00 95.00 154 SER A C 1
ATOM 1248 O O . SER A 1 154 ? -9.178 -10.731 -10.071 1.00 95.00 154 SER A O 1
ATOM 1250 N N . GLY A 1 155 ? -8.276 -9.761 -8.254 1.00 93.56 155 GLY A N 1
ATOM 1251 C CA . GLY A 1 155 ? -9.473 -9.031 -7.852 1.00 93.56 155 GLY A CA 1
ATOM 1252 C C . GLY A 1 155 ? -9.767 -7.797 -8.708 1.00 93.56 155 GLY A C 1
ATOM 1253 O O . GLY A 1 155 ? -9.318 -7.660 -9.843 1.00 93.56 155 GLY A O 1
ATOM 1254 N N . LYS A 1 156 ? -10.543 -6.862 -8.148 1.00 95.69 156 LYS A N 1
ATOM 1255 C CA . LYS A 1 156 ? -10.961 -5.653 -8.866 1.00 95.69 156 LYS A CA 1
ATOM 1256 C C . LYS A 1 156 ? -9.764 -4.748 -9.167 1.00 95.69 156 LYS A C 1
ATOM 1258 O O . LYS A 1 156 ? -9.016 -4.396 -8.262 1.00 95.69 156 LYS A O 1
ATOM 1263 N N . LYS A 1 157 ? -9.603 -4.318 -10.410 1.00 95.69 157 LYS A N 1
ATOM 1264 C CA . LYS A 1 157 ? -8.493 -3.454 -10.823 1.00 95.69 157 LYS A CA 1
ATOM 1265 C C . LYS A 1 157 ? -9.029 -2.174 -11.447 1.00 95.69 157 LYS A C 1
ATOM 1267 O O . LYS A 1 157 ? -10.137 -2.177 -11.970 1.00 95.69 157 LYS A O 1
ATOM 1272 N N . TYR A 1 158 ? -8.252 -1.108 -11.316 1.00 95.50 158 TYR A N 1
ATOM 1273 C CA . TYR A 1 158 ? -8.488 0.180 -11.950 1.00 95.50 158 TYR A CA 1
ATOM 1274 C C . TYR A 1 158 ? -7.192 0.654 -12.584 1.00 95.50 158 TYR A C 1
ATOM 1276 O O . TYR A 1 158 ? -6.131 0.595 -11.949 1.00 95.50 158 TYR A O 1
ATOM 1284 N N . PHE A 1 159 ? -7.279 1.154 -13.807 1.00 96.00 159 PHE A N 1
ATOM 1285 C CA . PHE A 1 159 ? -6.108 1.605 -14.547 1.00 96.00 159 PHE A CA 1
ATOM 1286 C C . PHE A 1 159 ? -6.110 3.120 -14.710 1.00 96.00 159 PHE A C 1
ATOM 1288 O O . PHE A 1 159 ? -7.112 3.713 -15.112 1.00 96.00 159 PHE A O 1
ATOM 1295 N N . TYR A 1 160 ? -4.979 3.748 -14.402 1.00 95.19 160 TYR A N 1
ATOM 1296 C CA . TYR A 1 160 ? -4.772 5.171 -14.640 1.00 95.19 160 TYR A CA 1
ATOM 1297 C C . TYR A 1 160 ? -3.555 5.386 -15.532 1.00 95.19 160 TYR A C 1
ATOM 1299 O O . TYR A 1 160 ? -2.613 4.596 -15.506 1.00 95.19 160 TYR A O 1
ATOM 1307 N N . GLY A 1 161 ? -3.583 6.447 -16.324 1.00 92.44 161 GLY A N 1
ATOM 1308 C CA . GLY A 1 161 ? -2.536 6.761 -17.285 1.00 92.44 161 GLY A CA 1
ATOM 1309 C C . GLY A 1 161 ? -2.853 8.055 -18.020 1.00 92.44 161 GLY A C 1
ATOM 1310 O O . GLY A 1 161 ? -3.968 8.567 -17.956 1.00 92.44 161 GLY A O 1
ATOM 1311 N N . ILE A 1 162 ? -1.844 8.593 -18.686 1.00 89.88 162 ILE A N 1
ATOM 1312 C CA . ILE A 1 162 ? -1.917 9.785 -19.530 1.00 89.88 162 ILE A CA 1
ATOM 1313 C C . ILE A 1 162 ? -1.871 9.369 -21.002 1.00 89.88 162 ILE A C 1
ATOM 1315 O O . ILE A 1 162 ? -2.577 9.934 -21.828 1.00 89.88 162 ILE A O 1
ATOM 1319 N N . LYS A 1 163 ? -1.025 8.391 -21.347 1.00 87.44 163 LYS A N 1
ATOM 1320 C CA . LYS A 1 163 ? -0.731 8.045 -22.746 1.00 87.44 163 LYS A CA 1
ATOM 1321 C C . LYS A 1 163 ? -1.584 6.895 -23.261 1.00 87.44 163 LYS A C 1
ATOM 1323 O O . LYS A 1 163 ? -1.864 6.826 -24.455 1.00 87.44 163 LYS A O 1
ATOM 1328 N N . ASN A 1 164 ? -1.953 5.964 -22.389 1.00 84.88 164 ASN A N 1
ATOM 1329 C CA . ASN A 1 164 ? -2.641 4.752 -22.802 1.00 84.88 164 ASN A CA 1
ATOM 1330 C C . ASN A 1 164 ? -4.169 4.950 -22.874 1.00 84.88 164 ASN A C 1
ATOM 1332 O O . ASN A 1 164 ? -4.791 5.242 -21.849 1.00 84.88 164 ASN A O 1
ATOM 1336 N N . PRO A 1 165 ? -4.818 4.695 -24.026 1.00 82.94 165 PRO A N 1
ATOM 1337 C CA . PRO A 1 165 ? -6.268 4.850 -24.173 1.00 82.94 165 PRO A CA 1
ATOM 1338 C C . PRO A 1 165 ? -7.087 3.865 -23.323 1.00 82.94 165 PRO A C 1
ATOM 1340 O O . PRO A 1 165 ? -8.280 4.075 -23.125 1.00 82.94 165 PRO A O 1
ATOM 1343 N N . LYS A 1 166 ? -6.468 2.798 -22.795 1.00 84.00 166 LYS A N 1
ATOM 1344 C CA . LYS A 1 166 ? -7.105 1.862 -21.855 1.00 84.00 166 LYS A CA 1
ATOM 1345 C C . LYS A 1 166 ? -7.180 2.402 -20.419 1.00 84.00 166 LYS A C 1
ATOM 1347 O O . LYS A 1 166 ? -7.727 1.722 -19.555 1.00 84.00 166 LYS A O 1
ATOM 1352 N N . ALA A 1 167 ? -6.630 3.586 -20.139 1.00 85.31 167 ALA A N 1
ATOM 1353 C CA . ALA A 1 167 ? -6.750 4.219 -18.833 1.00 85.31 167 ALA A CA 1
ATOM 1354 C C . ALA A 1 167 ? -8.211 4.613 -18.541 1.00 85.31 167 ALA A C 1
ATOM 1356 O O . ALA A 1 167 ? -8.834 5.421 -19.237 1.00 85.31 167 ALA A O 1
ATOM 1357 N N . GLU A 1 168 ? -8.759 4.060 -17.463 1.00 86.12 168 GLU A N 1
ATOM 1358 C CA . GLU A 1 168 ? -10.087 4.417 -16.961 1.00 86.12 168 GLU A CA 1
ATOM 1359 C C . GLU A 1 168 ? -10.065 5.813 -16.331 1.00 86.12 168 GLU A C 1
ATOM 1361 O O . GLU A 1 168 ? -11.005 6.595 -16.496 1.00 86.12 168 GLU A O 1
ATOM 1366 N N . ILE A 1 169 ? -8.961 6.125 -15.650 1.00 82.25 169 ILE A N 1
ATOM 1367 C CA . ILE A 1 169 ? -8.732 7.357 -14.903 1.00 82.25 169 ILE A CA 1
ATOM 1368 C C . ILE A 1 169 ? -7.662 8.179 -15.630 1.00 82.25 169 ILE A C 1
ATOM 1370 O O . ILE A 1 169 ? -6.496 7.782 -15.678 1.00 82.25 169 ILE A O 1
ATOM 1374 N N . THR A 1 170 ? -8.059 9.334 -16.162 1.00 76.19 170 THR A N 1
ATOM 1375 C CA . THR A 1 170 ? -7.169 10.287 -16.843 1.00 76.19 170 THR A CA 1
ATOM 1376 C C . THR A 1 170 ? -7.293 11.674 -16.199 1.00 76.19 170 THR A C 1
ATOM 1378 O O . THR A 1 170 ? -8.311 11.938 -15.547 1.00 76.19 170 THR A O 1
ATOM 1381 N N . PRO A 1 171 ? -6.291 12.565 -16.334 1.00 69.88 171 PRO A N 1
ATOM 1382 C CA . PRO A 1 171 ? -6.350 13.912 -15.759 1.00 69.88 171 PRO A CA 1
ATOM 1383 C C . PRO A 1 171 ? -7.607 14.694 -16.164 1.00 69.88 171 PRO A C 1
ATOM 1385 O O . PRO A 1 171 ? -8.182 15.391 -15.337 1.00 69.88 171 PRO A O 1
ATOM 1388 N N . GLU A 1 172 ? -8.088 14.517 -17.396 1.00 68.75 172 GLU A N 1
ATOM 1389 C CA . GLU A 1 172 ? -9.268 15.210 -17.931 1.00 68.75 172 GLU A CA 1
ATOM 1390 C C . GLU A 1 172 ? -10.582 14.724 -17.297 1.00 68.75 172 GLU A C 1
ATOM 1392 O O . GLU A 1 172 ? -11.591 15.424 -17.339 1.00 68.75 172 GLU A O 1
ATOM 1397 N N . LYS A 1 173 ? -10.585 13.523 -16.706 1.00 62.16 173 LYS A N 1
ATOM 1398 C CA . LYS A 1 173 ? -11.753 12.910 -16.052 1.00 62.16 173 LYS A CA 1
ATOM 1399 C C . LYS A 1 173 ? -11.810 13.177 -14.544 1.00 62.16 173 LYS A C 1
ATOM 1401 O O . LYS A 1 173 ? -12.808 12.835 -13.913 1.00 62.16 173 LYS A O 1
ATOM 1406 N N . ILE A 1 174 ? -10.752 13.742 -13.956 1.00 62.56 174 ILE A N 1
ATOM 1407 C CA . ILE A 1 174 ? -10.657 14.076 -12.528 1.00 62.56 174 ILE A CA 1
ATOM 1408 C C . ILE A 1 174 ? -10.674 15.607 -12.393 1.00 62.56 174 ILE A C 1
ATOM 1410 O O . ILE A 1 174 ? -9.658 16.222 -12.075 1.00 62.56 174 ILE A O 1
ATOM 1414 N N . GLY A 1 175 ? -11.825 16.209 -12.702 1.00 49.41 175 GLY A N 1
ATOM 1415 C CA . GLY A 1 175 ? -12.130 17.613 -12.398 1.00 49.41 175 GLY A CA 1
ATOM 1416 C C . GLY A 1 175 ? -12.553 17.796 -10.947 1.00 49.41 175 GLY A C 1
ATOM 1417 O O . GLY A 1 175 ? -13.346 16.954 -10.464 1.00 49.41 175 GLY A O 1
#

Foldseek 3Di:
DCVVVVAFEWEFACAWTDQGPDIDGPPDPDRQDAQVVVVVSVVVSVVSVGPYYHGDDALVCLVVVSCPPDQDQEEEADEQDPPPQVVQVHSVSSLVSSLVVLLSNQVRDQPQCDVCNVVCCVPPVDDGDDRDDHREYEYEPPYPCRVVSVVSHDDHYAYDYDPDPPHPDYPVVVD

Sequence (175 aa):
MLEKNGQKVASLSSIRFKIGEKEEKNMLKMTMPGRLKLQKFLKQAVKAGCKYAVLEITSEGIKQFRHKFIDFDAAVFTNLTREHIEAHKGFENYRKAKGKLFKSLEKSPKKDSPPTFKLWQSLWGVTKSKKVGGKFAVLNIDDPNFEYFDSLFSGKKYFYGIKNPKAEITPEKIG

InterPro domains:
  IPR013221 Mur ligase, central [PF08245] (13-107)
  IPR036565 Mur-like, catalytic domain superfamily [G3DSA:3.40.1190.10] (1-175)
  IPR036565 Mur-like, catalytic domain superfamily [SSF53623] (2-157)

Radius of gyration: 17.56 Å; chains: 1; bounding box: 44×35×47 Å

Secondary structure (DSSP, 8-state):
-TTTTT--EEEE-SSEEEETTEEEE--SSSSS--HHHHHHHHHHHHHTT-SEEEE---HHHHHTTTTTT---SEEEE----S-SHHHHTSHHHHHHHHHHHHHHHHHPPPTTS-TTHHHHHHHH-PPPPP-PPPPEEEEETTSTTHHHHHTT--SEEEEE-SS-TT-SB-GGG--

pLDDT: mean 89.52, std 10.35, range [49.41, 98.06]

Organism: NCBI:txid1974813